Protein AF-A0A081BMP4-F1 (afdb_monomer_lite)

Secondary structure (DSSP, 8-state):
----------HHHHHHHHHHHHHTT--HHHHHHHHHHHHHHHHH--TTGGGTTT---S-TTHHHHHHHHHHHHHHHHHHHHHTTTT--

Foldseek 3Di:
DDDDDDDDDDPVVLVVLCVVCVVVVHDSVVSVVVVVVVVVCCVVCVVCVVVVVVDDDPPPCCVVCVVVVVVVVVVVVVVVVVVVVPPD

pLDDT: mean 85.17, std 11.35, range [41.19, 96.94]

Sequence (88 aa):
MSHTLIISLADEVYTVLTRTAKQIGQMPETLAAQWLKAISQHLTDDPVEQFIGAIKSPVTDWADQHDAYLGKMVMETMQAVDDKGETE

Structure (mmCIF, N/CA/C/O backbone):
data_AF-A0A081BMP4-F1
#
_entry.id   AF-A0A081BMP4-F1
#
loop_
_atom_site.group_PDB
_atom_site.id
_atom_site.type_symbol
_atom_site.label_atom_id
_atom_site.label_alt_id
_atom_site.label_comp_id
_atom_site.label_asym_id
_atom_site.label_entity_id
_atom_site.label_seq_id
_atom_site.pdbx_PDB_ins_code
_atom_site.Cartn_x
_atom_site.Cartn_y
_atom_site.Cartn_z
_atom_site.occupancy
_atom_site.B_iso_or_equiv
_atom_site.auth_seq_id
_atom_site.auth_comp_id
_atom_site.auth_asym_id
_atom_site.auth_atom_id
_atom_site.pdbx_PDB_model_num
ATOM 1 N N . MET A 1 1 ? 1.010 -18.771 14.228 1.00 69.81 1 MET A N 1
ATOM 2 C CA . MET A 1 1 ? 1.095 -18.253 15.612 1.00 69.81 1 MET A CA 1
ATOM 3 C C . MET A 1 1 ? 0.588 -16.818 15.604 1.00 69.81 1 MET A C 1
ATOM 5 O O . MET A 1 1 ? 0.795 -16.149 14.600 1.00 69.81 1 MET A O 1
ATOM 9 N N . SER A 1 2 ? -0.124 -16.368 16.639 1.00 81.44 2 SER A N 1
ATOM 10 C CA . SER A 1 2 ? -0.642 -14.993 16.740 1.00 81.44 2 SER A CA 1
ATOM 11 C C . SER A 1 2 ? 0.240 -14.150 17.660 1.00 81.44 2 SER A C 1
ATOM 13 O O . SER A 1 2 ? 0.618 -14.617 18.733 1.00 81.44 2 SER A O 1
ATOM 15 N N . HIS A 1 3 ? 0.526 -12.912 17.260 1.00 88.44 3 HIS A N 1
ATOM 16 C CA . HIS A 1 3 ? 1.295 -11.942 18.040 1.00 88.44 3 HIS A CA 1
ATOM 17 C C . HIS A 1 3 ? 0.463 -10.672 18.249 1.00 88.44 3 HIS A C 1
ATOM 19 O O . HIS A 1 3 ? -0.279 -10.272 17.353 1.00 88.44 3 HIS A O 1
ATOM 25 N N . THR A 1 4 ? 0.589 -10.047 19.420 1.00 89.81 4 THR A N 1
ATOM 26 C CA . THR A 1 4 ? -0.086 -8.783 19.745 1.00 89.81 4 THR A CA 1
ATOM 27 C C . THR A 1 4 ? 0.879 -7.626 19.537 1.00 89.81 4 THR A C 1
ATOM 29 O O . THR A 1 4 ? 2.011 -7.673 20.014 1.00 89.81 4 THR A O 1
ATOM 32 N N . LEU A 1 5 ? 0.418 -6.583 18.850 1.00 89.00 5 LEU A N 1
ATOM 33 C CA . LEU A 1 5 ? 1.191 -5.383 18.561 1.00 89.00 5 LEU A CA 1
ATOM 34 C C . LEU A 1 5 ? 0.438 -4.155 19.081 1.00 89.00 5 LEU A C 1
ATOM 36 O O . LEU A 1 5 ? -0.761 -4.021 18.849 1.00 89.00 5 LEU A O 1
ATOM 40 N N . ILE A 1 6 ? 1.147 -3.264 19.774 1.00 92.25 6 ILE A N 1
ATOM 41 C CA . ILE A 1 6 ? 0.638 -1.950 20.182 1.00 92.25 6 ILE A CA 1
ATOM 42 C C . ILE A 1 6 ? 1.287 -0.923 19.259 1.00 92.25 6 ILE A C 1
ATOM 44 O O . ILE A 1 6 ? 2.512 -0.847 19.193 1.00 92.25 6 ILE A O 1
ATOM 48 N N . ILE A 1 7 ? 0.472 -0.159 18.532 1.00 89.31 7 ILE A N 1
ATOM 49 C CA . ILE A 1 7 ? 0.935 0.804 17.527 1.00 89.31 7 ILE A CA 1
ATOM 50 C C . ILE A 1 7 ? 0.421 2.188 17.910 1.00 89.31 7 ILE A C 1
ATOM 52 O O . ILE A 1 7 ? -0.771 2.357 18.154 1.00 89.31 7 ILE A O 1
ATOM 56 N N . SER A 1 8 ? 1.316 3.175 17.934 1.00 93.44 8 SER A N 1
ATOM 57 C CA . SER A 1 8 ? 0.928 4.584 17.990 1.00 93.44 8 SER A CA 1
ATOM 58 C C . SER A 1 8 ? 0.703 5.086 16.565 1.00 93.44 8 SER A C 1
ATOM 60 O O . SER A 1 8 ? 1.597 4.966 15.726 1.00 93.44 8 SER A O 1
ATOM 62 N N . LEU A 1 9 ? -0.489 5.605 16.278 1.00 92.25 9 LEU A N 1
ATOM 63 C CA . LEU A 1 9 ? -0.880 6.095 14.957 1.00 92.25 9 LEU A CA 1
ATOM 64 C C . LEU A 1 9 ? -1.106 7.605 15.015 1.00 92.25 9 LEU A C 1
ATOM 66 O O . LEU A 1 9 ? -1.637 8.112 15.999 1.00 92.25 9 LEU A O 1
ATOM 70 N N . ALA A 1 10 ? -0.747 8.310 13.942 1.00 96.75 10 ALA A N 1
ATOM 71 C CA . ALA A 1 10 ? -1.173 9.693 13.766 1.00 96.75 10 ALA A CA 1
ATOM 72 C C . ALA A 1 10 ? -2.704 9.758 13.608 1.00 96.75 10 ALA A C 1
ATOM 74 O O . ALA A 1 10 ? -3.307 8.871 12.992 1.00 96.75 10 ALA A O 1
ATOM 75 N N . ASP A 1 11 ? -3.326 10.822 14.121 1.00 95.44 11 ASP A N 1
ATOM 76 C CA . ASP A 1 11 ? -4.790 10.978 14.142 1.00 95.44 11 ASP A CA 1
ATOM 77 C C . ASP A 1 11 ? -5.424 10.878 12.750 1.00 95.44 11 ASP A C 1
ATOM 79 O O . ASP A 1 11 ? -6.493 10.285 12.580 1.00 95.44 11 ASP A O 1
ATOM 83 N N . GLU A 1 12 ? -4.752 11.416 11.732 1.00 95.62 12 GLU A N 1
ATOM 84 C CA . GLU A 1 12 ? -5.197 11.346 10.338 1.00 95.62 12 GLU A CA 1
ATOM 85 C C . GLU A 1 12 ? -5.317 9.896 9.846 1.00 95.62 12 GLU A C 1
ATOM 87 O O . GLU A 1 12 ? -6.327 9.517 9.248 1.00 95.62 12 GLU A O 1
ATOM 92 N N . VAL A 1 13 ? -4.340 9.051 10.186 1.00 94.06 13 VAL A N 1
ATOM 93 C CA . VAL A 1 13 ? -4.296 7.640 9.788 1.00 94.06 13 VAL A CA 1
ATOM 94 C C . VAL A 1 13 ? -5.372 6.856 10.529 1.00 94.06 13 VAL A C 1
ATOM 96 O O . VAL A 1 13 ? -6.114 6.083 9.918 1.00 94.06 13 VAL A O 1
ATOM 99 N N . TYR A 1 14 ? -5.509 7.088 11.836 1.00 95.19 14 TYR A N 1
ATOM 100 C CA . TYR A 1 14 ? -6.539 6.437 12.642 1.00 95.19 14 TYR A CA 1
ATOM 101 C C . TYR A 1 14 ? -7.957 6.812 12.175 1.00 95.19 14 TYR A C 1
ATOM 103 O O . TYR A 1 14 ? -8.849 5.961 12.102 1.00 95.19 14 TYR A O 1
ATOM 111 N N . THR A 1 15 ? -8.165 8.068 11.776 1.00 96.12 15 THR A N 1
ATOM 112 C CA . THR A 1 15 ? -9.447 8.544 11.236 1.00 96.12 15 THR A CA 1
ATOM 113 C C . THR A 1 15 ? -9.803 7.848 9.923 1.00 96.12 15 THR A C 1
ATOM 115 O O . THR A 1 15 ? -10.952 7.443 9.726 1.00 96.12 15 THR A O 1
ATOM 118 N N . VAL A 1 16 ? -8.834 7.678 9.021 1.00 96.38 16 VAL A N 1
ATOM 119 C CA . VAL A 1 16 ? -9.049 6.944 7.765 1.00 96.38 16 VAL A CA 1
ATOM 120 C C . VAL A 1 16 ? -9.355 5.474 8.045 1.00 96.38 16 VAL A C 1
ATOM 122 O O . VAL A 1 16 ? -10.348 4.958 7.535 1.00 96.38 16 VAL A O 1
ATOM 125 N N . LEU A 1 17 ? -8.569 4.817 8.903 1.00 95.69 17 LEU A N 1
ATOM 126 C CA . LEU A 1 17 ? -8.769 3.412 9.269 1.00 95.69 17 LEU A CA 1
ATOM 127 C C . LEU A 1 17 ? -10.175 3.165 9.834 1.00 95.69 17 LEU A C 1
ATOM 129 O O . LEU A 1 17 ? -10.886 2.276 9.368 1.00 95.69 17 LEU A O 1
ATOM 133 N N . THR A 1 18 ? -10.593 3.966 10.814 1.00 96.25 18 THR A N 1
ATOM 134 C CA . THR A 1 18 ? -11.903 3.821 11.469 1.00 96.25 18 THR A CA 1
ATOM 135 C C . THR A 1 18 ? -13.062 4.095 10.516 1.00 96.25 18 THR A C 1
ATOM 137 O O . THR A 1 18 ? -14.055 3.362 10.527 1.00 96.25 18 THR A O 1
ATOM 140 N N . ARG A 1 19 ? -12.940 5.110 9.651 1.00 96.94 19 ARG A N 1
ATOM 141 C CA . ARG A 1 19 ? -13.945 5.408 8.623 1.00 96.94 19 ARG A CA 1
ATOM 142 C C . ARG A 1 19 ? -14.105 4.239 7.655 1.00 96.94 19 ARG A C 1
ATOM 144 O O . ARG A 1 19 ? -15.236 3.811 7.423 1.00 96.94 19 ARG A O 1
ATOM 151 N N . THR A 1 20 ? -13.001 3.717 7.131 1.00 96.06 20 THR A N 1
ATOM 152 C CA . THR A 1 20 ? -13.028 2.611 6.169 1.00 96.06 20 THR A CA 1
ATOM 153 C C . THR A 1 20 ? -13.553 1.334 6.813 1.00 96.06 20 THR A C 1
ATOM 155 O O . THR A 1 20 ? -14.437 0.694 6.250 1.00 96.06 20 THR A O 1
ATOM 158 N N . ALA A 1 21 ? -13.107 1.009 8.031 1.00 96.44 21 ALA A N 1
ATOM 159 C CA . ALA A 1 21 ? -13.592 -0.141 8.793 1.00 96.44 21 ALA A CA 1
ATOM 160 C C . ALA A 1 21 ? -15.114 -0.083 9.001 1.00 96.44 21 ALA A C 1
ATOM 162 O O . ALA A 1 21 ? -15.819 -1.065 8.762 1.00 96.44 21 ALA A O 1
ATOM 163 N N . LYS A 1 22 ? -15.644 1.100 9.334 1.00 96.62 22 LYS A N 1
ATOM 164 C CA . LYS A 1 22 ? -17.087 1.320 9.467 1.00 96.62 22 LYS A CA 1
ATOM 165 C C . LYS A 1 22 ? -17.839 1.115 8.150 1.00 96.62 22 LYS A C 1
ATOM 167 O O . LYS A 1 22 ? -18.917 0.529 8.168 1.00 96.62 22 LYS A O 1
ATOM 172 N N . GLN A 1 23 ? -17.296 1.583 7.025 1.00 96.06 23 GLN A N 1
ATOM 173 C CA . GLN A 1 23 ? -17.929 1.422 5.709 1.00 96.06 23 GLN A CA 1
ATOM 174 C C . GLN A 1 23 ? -18.052 -0.045 5.288 1.00 96.06 23 GLN A C 1
ATOM 176 O O . GLN A 1 23 ? -19.047 -0.416 4.671 1.00 96.06 23 GLN A O 1
ATOM 181 N N . ILE A 1 24 ? -17.076 -0.877 5.651 1.00 94.94 24 ILE A N 1
ATOM 182 C CA . ILE A 1 24 ? -17.049 -2.306 5.305 1.00 94.94 24 ILE A CA 1
ATOM 183 C C . ILE A 1 24 ? -17.604 -3.215 6.417 1.00 94.94 24 ILE A C 1
ATOM 185 O O . ILE A 1 24 ? -17.551 -4.436 6.291 1.00 94.94 24 ILE A O 1
ATOM 189 N N . GLY A 1 25 ? -18.117 -2.639 7.511 1.00 95.44 25 GLY A N 1
ATOM 190 C CA . GLY A 1 25 ? -18.696 -3.387 8.632 1.00 95.44 25 GLY A CA 1
ATOM 191 C C . GLY A 1 25 ? -17.689 -4.223 9.430 1.00 95.44 25 GLY A C 1
ATOM 192 O O . GLY A 1 25 ? -18.063 -5.252 9.990 1.00 95.44 25 GLY A O 1
ATOM 193 N N . GLN A 1 26 ? -16.420 -3.814 9.478 1.00 95.69 26 GLN A N 1
ATOM 194 C CA . GLN A 1 26 ? -15.358 -4.506 10.214 1.00 95.69 26 GLN A CA 1
ATOM 195 C C . GLN A 1 26 ? -14.841 -3.677 11.393 1.00 95.69 26 GLN A C 1
ATOM 197 O O . GLN A 1 26 ? -15.021 -2.461 11.458 1.00 95.69 26 GLN A O 1
ATOM 202 N N . MET A 1 27 ? -14.166 -4.345 12.331 1.00 95.69 27 MET A N 1
ATOM 203 C CA . MET A 1 27 ? -13.446 -3.668 13.408 1.00 95.69 27 MET A CA 1
ATOM 204 C C . MET A 1 27 ? -12.145 -3.041 12.874 1.00 95.69 27 MET A C 1
ATOM 206 O O . MET A 1 27 ? -11.468 -3.680 12.057 1.00 95.69 27 MET A O 1
ATOM 210 N N . PRO A 1 28 ? -11.757 -1.835 13.333 1.00 94.00 28 PRO A N 1
ATOM 211 C CA . PRO A 1 28 ? -10.523 -1.169 12.909 1.00 94.00 28 PRO A CA 1
ATOM 212 C C . PRO A 1 28 ? -9.272 -2.040 13.064 1.00 94.00 28 PRO A C 1
ATOM 214 O O . PRO A 1 28 ? -8.414 -2.043 12.186 1.00 94.00 28 PRO A O 1
ATOM 217 N N . GLU A 1 29 ? -9.186 -2.833 14.130 1.00 93.50 29 GLU A N 1
ATOM 218 C CA . GLU A 1 29 ? -8.059 -3.723 14.423 1.00 93.50 29 GLU A CA 1
ATOM 219 C C . GLU A 1 29 ? -7.974 -4.875 13.416 1.00 93.50 29 GLU A C 1
ATOM 221 O O . GLU A 1 29 ? -6.886 -5.260 12.988 1.00 93.50 29 GLU A O 1
ATOM 226 N N . THR A 1 30 ? -9.128 -5.407 13.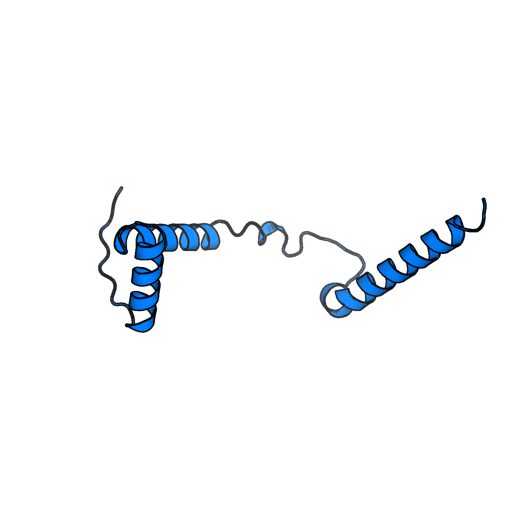000 1.00 93.88 30 THR A N 1
ATOM 227 C CA . THR A 1 30 ? -9.191 -6.457 11.972 1.00 93.88 30 THR A CA 1
ATOM 228 C C . THR A 1 30 ? -8.742 -5.913 10.623 1.00 93.88 30 THR A C 1
ATOM 230 O O . THR A 1 30 ? -7.939 -6.554 9.944 1.00 93.88 30 THR A O 1
ATOM 233 N N . LEU A 1 31 ? -9.205 -4.714 10.259 1.00 95.38 31 LEU A N 1
ATOM 234 C CA . LEU A 1 31 ? -8.797 -4.062 9.019 1.00 95.38 31 LEU A CA 1
ATOM 235 C C . LEU A 1 31 ? -7.303 -3.702 9.034 1.00 95.38 31 LEU A C 1
ATOM 237 O O . LEU A 1 31 ? -6.600 -3.966 8.062 1.00 95.38 31 LEU A O 1
ATOM 241 N N . ALA A 1 32 ? -6.792 -3.183 10.153 1.00 94.44 32 ALA A N 1
ATOM 242 C CA . ALA A 1 32 ? -5.375 -2.866 10.314 1.00 94.44 32 ALA A CA 1
ATOM 243 C C . ALA A 1 32 ? -4.491 -4.109 10.153 1.00 94.44 32 ALA A C 1
ATOM 245 O O . ALA A 1 32 ? -3.497 -4.070 9.428 1.00 94.44 32 ALA A O 1
ATOM 246 N N . ALA A 1 33 ? -4.871 -5.233 10.769 1.00 93.50 33 ALA A N 1
ATOM 247 C CA . ALA A 1 33 ? -4.152 -6.494 10.614 1.00 93.50 33 ALA A CA 1
ATOM 248 C C . ALA A 1 33 ? -4.176 -7.005 9.160 1.00 93.50 33 ALA A C 1
ATOM 250 O O . ALA A 1 33 ? -3.165 -7.513 8.672 1.00 93.50 33 ALA A O 1
ATOM 251 N N . GLN A 1 34 ? -5.300 -6.850 8.450 1.00 93.44 34 GLN A N 1
ATOM 252 C CA . GLN A 1 34 ? -5.402 -7.212 7.031 1.00 93.44 34 GLN A CA 1
ATOM 253 C C . GLN A 1 34 ? -4.507 -6.343 6.147 1.00 93.44 34 GLN A C 1
ATOM 255 O O . GLN A 1 34 ? -3.803 -6.876 5.292 1.00 93.44 34 GLN A O 1
ATOM 260 N N . TRP A 1 35 ? -4.497 -5.028 6.361 1.00 93.81 35 TRP A N 1
ATOM 261 C CA . TRP A 1 35 ? -3.635 -4.112 5.612 1.00 93.81 35 TRP A CA 1
ATOM 262 C C . TRP A 1 35 ? -2.156 -4.368 5.877 1.00 93.81 35 TRP A C 1
ATOM 264 O O . TRP A 1 35 ? -1.381 -4.450 4.927 1.00 93.81 35 TRP A O 1
ATOM 274 N N . LEU A 1 36 ? -1.773 -4.575 7.141 1.00 91.94 36 LEU A N 1
ATOM 275 C CA . LEU A 1 36 ? -0.408 -4.964 7.496 1.00 91.94 36 LEU A CA 1
ATOM 276 C C . LEU A 1 36 ? -0.005 -6.254 6.778 1.00 91.94 36 LEU A C 1
ATOM 278 O O . LEU A 1 36 ? 1.055 -6.298 6.162 1.00 91.94 36 LEU A O 1
ATOM 282 N N . LYS A 1 37 ? -0.876 -7.271 6.776 1.00 90.38 37 LYS A N 1
ATOM 283 C CA . LYS A 1 37 ? -0.633 -8.519 6.045 1.00 90.38 37 LYS A CA 1
ATOM 284 C C . LYS A 1 37 ? -0.451 -8.280 4.543 1.00 90.38 37 LYS A C 1
ATOM 286 O O . LYS A 1 37 ? 0.498 -8.810 3.976 1.00 90.38 37 LYS A O 1
ATOM 291 N N . ALA A 1 38 ? -1.331 -7.504 3.911 1.00 88.69 38 ALA A N 1
ATOM 292 C CA . ALA A 1 38 ? -1.272 -7.238 2.474 1.00 88.69 38 ALA A CA 1
ATOM 293 C C . ALA A 1 38 ? 0.029 -6.521 2.080 1.00 88.69 38 ALA A C 1
ATOM 295 O O . ALA A 1 38 ? 0.689 -6.917 1.124 1.00 88.69 38 ALA A O 1
ATOM 296 N N . ILE A 1 39 ? 0.442 -5.517 2.858 1.00 87.69 39 ILE A N 1
ATOM 297 C CA . ILE A 1 39 ? 1.702 -4.799 2.629 1.00 87.69 39 ILE A CA 1
ATOM 298 C C . ILE A 1 39 ? 2.900 -5.731 2.839 1.00 87.69 39 ILE A C 1
ATOM 300 O O . ILE A 1 39 ? 3.810 -5.740 2.017 1.00 87.69 39 ILE A O 1
ATOM 304 N N . SER A 1 40 ? 2.900 -6.555 3.892 1.00 85.12 40 SER A N 1
ATOM 305 C CA . SER A 1 40 ? 3.971 -7.537 4.105 1.00 85.12 40 SER A CA 1
ATOM 306 C C . SER A 1 40 ? 4.078 -8.544 2.957 1.00 85.12 40 SER A C 1
ATOM 308 O O . SER A 1 40 ? 5.189 -8.907 2.581 1.00 85.12 40 SER A O 1
ATOM 310 N N . GLN A 1 41 ? 2.950 -8.972 2.381 1.00 82.56 41 GLN A N 1
ATOM 311 C CA . GLN A 1 41 ? 2.942 -9.844 1.205 1.00 82.56 41 GLN A CA 1
ATOM 312 C C . GLN A 1 41 ? 3.535 -9.138 -0.016 1.00 82.56 41 GLN A C 1
ATOM 314 O O . GLN A 1 41 ? 4.421 -9.700 -0.639 1.00 82.56 41 GLN A O 1
ATOM 319 N N . HIS A 1 42 ? 3.140 -7.894 -0.299 1.00 77.56 42 HIS A N 1
ATOM 320 C CA . HIS A 1 42 ? 3.727 -7.114 -1.395 1.00 77.56 42 HIS A CA 1
ATOM 321 C C . HIS A 1 42 ? 5.235 -6.882 -1.251 1.00 77.56 42 HIS A C 1
ATOM 323 O O . HIS A 1 42 ? 5.939 -6.851 -2.250 1.00 77.56 42 HIS A O 1
ATOM 329 N N . LEU A 1 43 ? 5.731 -6.714 -0.023 1.00 76.94 43 LEU A N 1
ATOM 330 C CA . LEU A 1 43 ? 7.165 -6.552 0.236 1.00 76.94 43 LEU A CA 1
ATOM 331 C C . 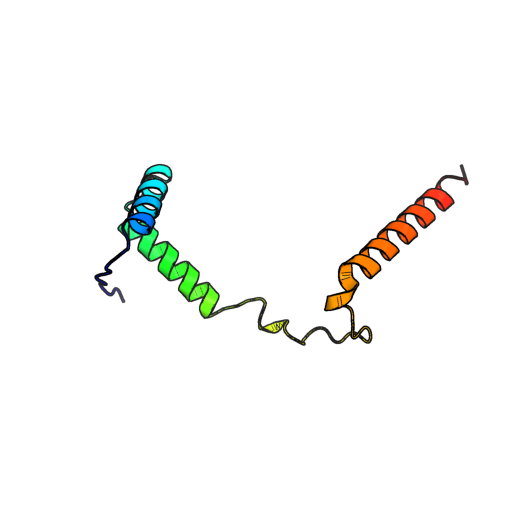LEU A 1 43 ? 7.957 -7.862 0.121 1.00 76.94 43 LEU A C 1
ATOM 333 O O . LEU A 1 43 ? 9.175 -7.811 -0.009 1.00 76.94 43 LEU A O 1
ATOM 337 N N . THR A 1 44 ? 7.295 -9.015 0.244 1.00 77.81 44 THR A N 1
ATOM 338 C CA . THR A 1 44 ? 7.952 -10.334 0.199 1.00 77.81 44 THR A CA 1
ATOM 339 C C . THR A 1 44 ? 7.872 -10.952 -1.193 1.00 77.81 44 THR A C 1
ATOM 341 O O . THR A 1 44 ? 8.835 -11.555 -1.650 1.00 77.81 44 THR A O 1
ATOM 344 N N . ASP A 1 45 ? 6.731 -10.780 -1.855 1.00 72.19 45 ASP A N 1
ATOM 345 C CA . ASP A 1 45 ? 6.432 -11.288 -3.184 1.00 72.19 45 ASP A CA 1
ATOM 346 C C . ASP A 1 45 ? 6.102 -10.085 -4.076 1.00 72.19 45 ASP A C 1
ATOM 348 O O . ASP A 1 45 ? 4.927 -9.784 -4.305 1.00 72.19 45 ASP A O 1
ATOM 352 N N . ASP A 1 46 ? 7.119 -9.364 -4.55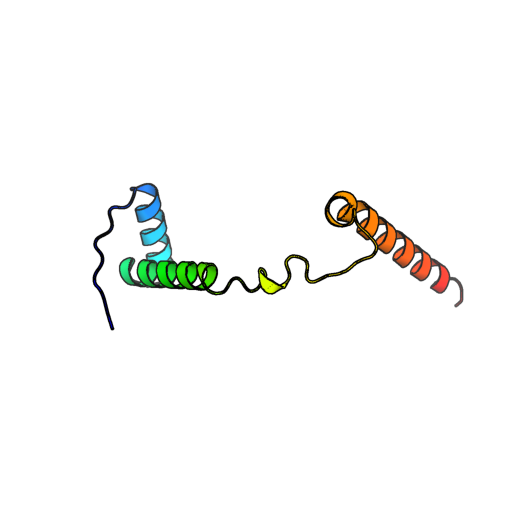8 1.00 75.81 46 ASP A N 1
ATOM 353 C CA . ASP A 1 46 ? 6.91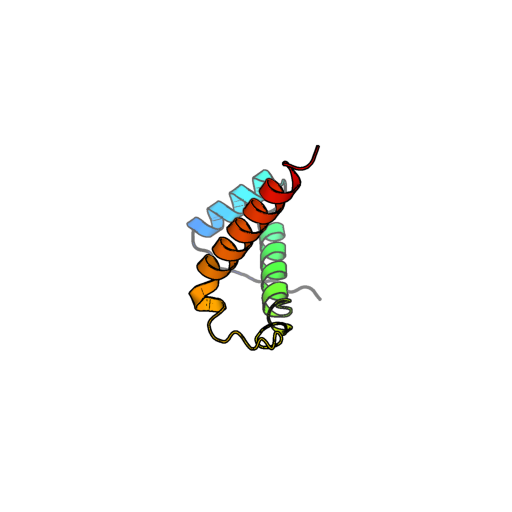7 -8.408 -5.647 1.00 75.81 46 ASP A CA 1
ATOM 354 C C . ASP A 1 46 ? 6.840 -9.204 -6.965 1.00 75.81 46 ASP A C 1
ATOM 356 O O . ASP A 1 46 ? 7.863 -9.665 -7.483 1.00 75.81 46 ASP A O 1
ATOM 360 N N . PRO A 1 47 ? 5.638 -9.400 -7.546 1.00 73.88 47 PRO A N 1
ATOM 361 C CA . PRO A 1 47 ? 5.493 -10.192 -8.761 1.00 73.88 47 PRO A CA 1
ATOM 362 C C . PRO A 1 47 ? 6.178 -9.535 -9.966 1.00 73.88 47 PRO A C 1
ATOM 364 O O . PRO A 1 47 ? 6.373 -10.213 -10.980 1.00 73.88 47 PRO A O 1
ATOM 367 N N . VAL A 1 48 ? 6.513 -8.241 -9.874 1.00 79.31 48 VAL A N 1
ATOM 368 C CA . VAL A 1 48 ? 7.161 -7.456 -10.926 1.00 79.31 48 VAL A CA 1
ATOM 369 C C . VAL A 1 48 ? 8.686 -7.518 -10.834 1.00 79.31 48 VAL A C 1
ATOM 371 O O . VAL A 1 48 ? 9.358 -7.377 -11.857 1.00 79.31 48 VAL A O 1
ATOM 374 N N . GLU A 1 49 ? 9.240 -7.821 -9.659 1.00 80.00 49 GLU A N 1
ATOM 375 C CA . GLU A 1 49 ? 10.689 -7.886 -9.428 1.00 80.00 49 GLU A CA 1
ATOM 376 C C . GLU A 1 49 ? 11.390 -8.842 -10.404 1.00 80.00 49 GLU A C 1
ATOM 378 O O . GLU A 1 49 ? 12.389 -8.480 -11.026 1.00 80.00 49 GLU A O 1
ATOM 383 N N . GLN A 1 50 ? 10.813 -10.024 -10.647 1.00 79.94 50 GLN A N 1
ATOM 384 C CA . GLN A 1 50 ? 11.349 -11.004 -11.605 1.00 79.94 50 GLN A CA 1
ATOM 385 C C . GLN A 1 50 ? 11.409 -10.496 -13.056 1.00 79.94 50 GLN A C 1
ATOM 387 O O . GLN A 1 50 ? 12.116 -11.077 -13.879 1.00 79.94 50 GLN A O 1
ATOM 392 N N . PHE A 1 51 ? 10.648 -9.450 -13.396 1.00 81.50 51 PHE A N 1
ATOM 393 C CA . PHE A 1 51 ? 10.615 -8.880 -14.740 1.00 81.50 51 PHE A CA 1
ATOM 394 C C . PHE A 1 51 ? 11.628 -7.745 -14.930 1.00 81.50 51 PHE A C 1
ATOM 396 O O . PHE A 1 51 ? 11.883 -7.350 -16.073 1.00 81.50 51 PHE A O 1
ATOM 403 N N . ILE A 1 52 ? 12.262 -7.257 -13.856 1.00 76.94 52 ILE A N 1
ATOM 404 C CA . ILE A 1 52 ? 13.320 -6.245 -13.937 1.00 76.94 52 ILE A CA 1
ATOM 405 C C . ILE A 1 52 ? 14.498 -6.823 -14.732 1.00 76.94 52 ILE A C 1
ATOM 407 O O . ILE A 1 52 ? 15.172 -7.759 -14.313 1.00 76.94 52 ILE A O 1
ATOM 411 N N . GLY A 1 53 ? 14.731 -6.277 -15.928 1.00 76.81 53 GLY A N 1
ATOM 412 C CA . GLY A 1 53 ? 15.785 -6.740 -16.836 1.00 76.81 53 GLY A CA 1
ATOM 413 C C . GLY A 1 53 ? 15.521 -8.094 -17.514 1.00 76.81 53 GLY A C 1
ATOM 414 O O . GLY A 1 53 ? 16.373 -8.564 -18.271 1.00 76.81 53 GLY A O 1
ATOM 415 N N . ALA A 1 54 ? 14.357 -8.719 -17.299 1.00 83.00 54 ALA A N 1
ATOM 416 C CA . ALA A 1 54 ? 14.004 -9.986 -17.946 1.00 83.00 54 ALA A CA 1
ATOM 417 C C . ALA A 1 54 ? 13.693 -9.814 -19.441 1.00 83.00 54 ALA A C 1
ATOM 419 O O . ALA A 1 54 ? 13.933 -10.717 -20.246 1.00 83.00 54 ALA A O 1
ATOM 420 N N . ILE A 1 55 ? 13.179 -8.644 -19.827 1.00 79.75 55 ILE A N 1
ATOM 421 C CA . ILE A 1 55 ? 12.846 -8.326 -21.215 1.00 79.75 55 ILE A CA 1
ATOM 422 C C . ILE A 1 55 ? 14.108 -7.826 -21.918 1.00 79.75 55 ILE A C 1
ATOM 424 O O . ILE A 1 55 ? 14.516 -6.675 -21.777 1.00 79.75 55 ILE A O 1
ATOM 428 N N . LYS A 1 56 ? 14.728 -8.707 -22.703 1.00 80.44 56 LYS A N 1
ATOM 429 C CA . LYS A 1 56 ? 15.845 -8.354 -23.584 1.00 80.44 56 LYS A CA 1
ATOM 430 C C . LYS A 1 56 ? 15.291 -7.848 -24.908 1.00 80.44 56 LYS A C 1
ATOM 432 O O . LYS A 1 56 ? 14.868 -8.641 -25.745 1.00 80.44 56 LYS A O 1
ATOM 437 N N . SER A 1 57 ? 15.299 -6.533 -25.087 1.00 77.62 57 SER A N 1
ATOM 438 C CA . SER A 1 57 ? 14.938 -5.883 -26.345 1.00 77.62 57 SER A CA 1
ATOM 439 C C . SER A 1 57 ? 16.176 -5.241 -26.977 1.00 77.62 57 SER A C 1
ATOM 441 O O . SER A 1 57 ? 16.995 -4.680 -26.249 1.00 77.62 57 SER A O 1
ATOM 443 N N . PRO A 1 58 ? 16.329 -5.277 -28.314 1.00 81.50 58 PRO A N 1
ATOM 444 C CA . PRO A 1 58 ? 17.314 -4.446 -29.005 1.00 81.50 58 PRO A CA 1
ATOM 445 C C . PRO A 1 58 ? 16.981 -2.945 -28.914 1.00 81.50 58 PRO A C 1
ATOM 447 O O . PRO A 1 58 ? 17.834 -2.116 -29.215 1.00 81.50 58 PRO A O 1
ATOM 450 N N . VAL A 1 59 ? 15.759 -2.593 -28.499 1.00 83.12 59 VAL A N 1
ATOM 451 C CA . VAL A 1 59 ? 15.321 -1.212 -28.274 1.00 83.12 59 VAL A CA 1
ATOM 452 C C . VAL A 1 59 ? 15.748 -0.784 -26.872 1.00 83.12 59 VAL A C 1
ATOM 454 O O . VAL A 1 59 ? 15.115 -1.143 -25.879 1.00 83.12 59 VAL A O 1
ATOM 457 N N . THR A 1 60 ? 16.854 -0.049 -26.794 1.00 83.00 60 THR A N 1
ATOM 458 C CA . THR A 1 60 ? 17.490 0.360 -25.531 1.00 83.00 60 THR A CA 1
ATOM 459 C C . THR A 1 60 ? 16.843 1.578 -24.877 1.00 83.00 60 THR A C 1
ATOM 461 O O . THR A 1 60 ? 17.054 1.803 -23.692 1.00 83.00 60 THR A O 1
ATOM 464 N N . ASP A 1 61 ? 16.067 2.355 -25.631 1.00 88.69 61 ASP A N 1
ATOM 465 C CA . ASP A 1 61 ? 15.442 3.615 -25.208 1.00 88.69 61 ASP A CA 1
ATOM 466 C C . ASP A 1 61 ? 13.922 3.499 -25.023 1.00 88.69 61 ASP A C 1
ATOM 468 O O . ASP A 1 61 ? 13.222 4.501 -24.889 1.00 88.69 61 ASP A O 1
ATOM 472 N N . TRP A 1 62 ? 13.396 2.270 -25.012 1.00 83.62 62 TRP A N 1
ATOM 473 C CA . TRP A 1 62 ? 11.960 2.011 -24.912 1.00 83.62 62 TRP A CA 1
ATOM 474 C C . TRP A 1 62 ? 11.331 2.679 -23.685 1.00 83.62 62 TRP A C 1
ATOM 476 O O . TRP A 1 62 ? 10.247 3.233 -23.802 1.00 83.62 62 TRP A O 1
ATOM 486 N N . ALA A 1 63 ? 11.999 2.660 -22.528 1.00 83.75 63 ALA A N 1
ATOM 487 C CA . ALA A 1 63 ? 11.465 3.272 -21.311 1.00 83.75 63 ALA A CA 1
ATOM 488 C C . ALA A 1 63 ? 11.252 4.790 -21.470 1.00 83.75 63 ALA A C 1
ATOM 490 O O . ALA A 1 63 ? 10.232 5.318 -21.031 1.00 83.75 63 ALA A O 1
ATOM 491 N N . ASP A 1 64 ? 12.180 5.464 -22.152 1.00 90.38 64 ASP A N 1
ATOM 492 C CA . ASP A 1 64 ? 12.163 6.917 -22.337 1.00 90.38 64 ASP A CA 1
ATOM 493 C C . ASP A 1 64 ? 11.262 7.348 -23.503 1.00 90.38 64 ASP A C 1
ATOM 495 O O . ASP A 1 64 ? 10.680 8.430 -23.475 1.00 90.38 64 ASP A O 1
ATOM 499 N N . GLN A 1 65 ? 11.119 6.501 -24.527 1.00 92.25 65 GLN A N 1
ATOM 500 C CA . GLN A 1 65 ? 10.378 6.810 -25.756 1.00 92.25 65 GLN A CA 1
ATOM 501 C C . GLN A 1 65 ? 9.086 5.997 -25.928 1.00 92.25 65 GLN A C 1
ATOM 503 O O . GLN A 1 65 ? 8.548 5.924 -27.036 1.00 92.25 65 GLN A O 1
ATOM 508 N N . HIS A 1 66 ? 8.564 5.385 -24.858 1.00 90.25 66 HIS A N 1
ATOM 509 C CA . HIS A 1 66 ? 7.411 4.481 -24.954 1.00 90.25 66 HIS A CA 1
ATOM 510 C C . HIS A 1 66 ? 6.196 5.143 -25.629 1.00 90.25 66 HIS A C 1
ATOM 512 O O . HIS A 1 66 ? 5.592 4.539 -26.514 1.00 90.25 66 HIS A O 1
ATOM 518 N N . ASP A 1 67 ? 5.899 6.407 -25.307 1.00 91.56 67 ASP A N 1
ATOM 519 C CA . ASP A 1 67 ? 4.801 7.170 -25.914 1.00 91.56 67 ASP A CA 1
ATOM 520 C C . ASP A 1 67 ? 4.959 7.334 -27.431 1.00 91.56 67 ASP A C 1
ATOM 522 O O . ASP A 1 67 ? 3.992 7.190 -28.181 1.00 91.56 67 ASP A O 1
ATOM 526 N N . ALA A 1 68 ? 6.179 7.593 -27.911 1.00 91.19 68 ALA A N 1
ATOM 527 C CA . ALA A 1 68 ? 6.452 7.760 -29.337 1.00 91.19 68 ALA A CA 1
ATOM 528 C C . ALA A 1 68 ? 6.273 6.438 -30.098 1.00 91.19 68 ALA A C 1
ATOM 530 O O . ALA A 1 68 ? 5.660 6.408 -31.169 1.00 91.19 68 ALA A O 1
ATOM 531 N N . TYR A 1 69 ? 6.761 5.333 -29.529 1.00 89.06 69 TYR A N 1
ATOM 532 C CA . TYR A 1 69 ? 6.595 4.003 -30.113 1.00 89.06 69 TYR A CA 1
ATOM 533 C C . TYR A 1 69 ? 5.127 3.554 -30.127 1.00 89.06 69 TYR A C 1
ATOM 535 O O . TYR A 1 69 ? 4.657 3.035 -31.143 1.00 89.06 69 TYR A O 1
ATOM 543 N N . LEU A 1 70 ? 4.384 3.787 -29.040 1.00 89.75 70 LEU A N 1
ATOM 544 C CA . LEU A 1 70 ? 2.949 3.499 -28.973 1.00 89.75 70 LEU A CA 1
ATOM 545 C C . LEU A 1 70 ? 2.161 4.362 -29.966 1.00 89.75 70 LEU A C 1
ATOM 547 O O . LEU A 1 70 ? 1.332 3.838 -30.708 1.00 89.75 70 LEU A O 1
ATOM 551 N N . GLY A 1 71 ? 2.462 5.660 -30.039 1.00 91.44 71 GLY A N 1
ATOM 552 C CA . GLY A 1 71 ? 1.836 6.579 -30.988 1.00 91.44 71 GLY A CA 1
ATOM 553 C C . GLY A 1 71 ? 2.063 6.166 -32.443 1.00 91.44 71 GLY A C 1
ATOM 554 O O . GLY A 1 71 ? 1.116 6.134 -33.230 1.00 91.44 71 GLY A O 1
ATOM 555 N N . LYS A 1 72 ? 3.293 5.763 -32.789 1.00 90.19 72 LYS A N 1
ATOM 556 C CA . LYS A 1 72 ? 3.622 5.233 -34.119 1.00 90.19 72 LYS A CA 1
ATOM 557 C C . LYS A 1 72 ? 2.792 3.991 -34.457 1.00 90.19 72 LYS A C 1
ATOM 559 O O . LYS A 1 72 ? 2.196 3.945 -35.528 1.00 90.19 72 LYS A O 1
ATOM 564 N N . MET A 1 73 ? 2.697 3.028 -33.537 1.00 89.56 73 MET A N 1
ATOM 565 C CA . MET A 1 73 ? 1.909 1.805 -33.742 1.00 89.56 73 MET A CA 1
ATOM 566 C C . MET A 1 73 ? 0.425 2.112 -33.991 1.00 89.56 73 MET A C 1
ATOM 568 O O . MET A 1 73 ? -0.193 1.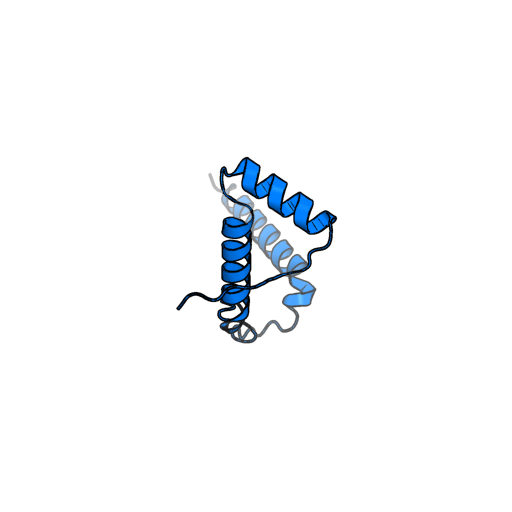511 -34.871 1.00 89.56 73 MET A O 1
ATOM 572 N N . VAL A 1 74 ? -0.152 3.058 -33.244 1.00 90.50 74 VAL A N 1
ATOM 573 C CA . VAL A 1 74 ? -1.549 3.477 -33.430 1.00 90.50 74 VAL A CA 1
ATOM 574 C C . VAL A 1 74 ? -1.753 4.082 -34.820 1.00 90.50 74 VAL A C 1
ATOM 576 O O . VAL A 1 74 ? -2.695 3.692 -35.508 1.00 90.50 74 VAL A O 1
ATOM 579 N N . MET A 1 75 ? -0.858 4.970 -35.267 1.00 89.31 75 MET A N 1
ATOM 580 C CA . MET A 1 75 ? -0.948 5.562 -36.608 1.00 89.31 75 MET A CA 1
ATOM 581 C C . MET A 1 75 ? -0.806 4.512 -37.716 1.00 89.31 75 MET A C 1
ATOM 583 O O . MET A 1 75 ? -1.601 4.512 -38.652 1.00 89.31 75 MET A O 1
ATOM 587 N N . GLU A 1 76 ? 0.157 3.597 -37.596 1.00 87.94 76 GLU A N 1
ATOM 588 C CA . GLU A 1 76 ? 0.364 2.514 -38.567 1.00 87.94 76 GLU A CA 1
ATOM 589 C C . GLU A 1 76 ? -0.846 1.570 -38.630 1.00 87.94 76 GLU A C 1
ATOM 591 O O . GLU A 1 76 ? -1.256 1.147 -39.711 1.00 87.94 76 GLU A O 1
ATOM 596 N N . THR A 1 77 ? -1.468 1.283 -37.484 1.00 86.25 77 THR A N 1
ATOM 597 C CA . THR A 1 77 ? -2.675 0.446 -37.419 1.00 86.25 77 THR A CA 1
ATOM 598 C C . THR A 1 77 ? -3.870 1.144 -38.064 1.00 86.25 77 THR A C 1
ATOM 600 O O . THR A 1 77 ? -4.606 0.512 -38.815 1.00 86.25 77 THR A O 1
ATOM 603 N N . MET A 1 78 ? -4.058 2.441 -37.810 1.00 80.69 78 MET A N 1
ATOM 604 C CA . MET A 1 78 ? -5.136 3.228 -38.420 1.00 80.69 78 MET A CA 1
ATOM 605 C C . MET A 1 78 ? -4.978 3.328 -39.940 1.00 80.69 78 MET A C 1
ATOM 607 O O . MET A 1 78 ? -5.939 3.096 -40.665 1.00 80.69 78 MET A O 1
ATOM 611 N N . GLN A 1 79 ? -3.760 3.568 -40.431 1.00 77.75 79 GLN A N 1
ATOM 612 C CA . GLN A 1 79 ? -3.477 3.593 -41.871 1.00 77.75 79 GLN A CA 1
ATOM 613 C C . GLN A 1 79 ? -3.724 2.232 -42.537 1.00 77.75 79 GLN A C 1
ATOM 615 O O . GLN A 1 79 ? -4.289 2.175 -43.624 1.00 77.75 79 GLN A O 1
ATOM 620 N N . ALA A 1 80 ? -3.363 1.128 -41.877 1.00 72.12 80 ALA A N 1
ATOM 621 C CA . ALA A 1 80 ? -3.621 -0.220 -42.386 1.00 72.12 80 ALA A CA 1
ATOM 622 C C . ALA A 1 80 ? -5.112 -0.619 -42.367 1.00 72.12 80 ALA A C 1
ATOM 624 O O . ALA A 1 80 ? -5.501 -1.571 -43.049 1.00 72.12 80 ALA A O 1
ATOM 625 N N . VAL A 1 81 ? -5.937 0.058 -41.562 1.00 70.44 81 VAL A N 1
ATOM 626 C CA . VAL A 1 81 ? -7.396 -0.124 -41.527 1.00 70.44 81 VAL A CA 1
ATOM 627 C C . VAL A 1 81 ? -8.070 0.696 -42.627 1.00 70.44 81 VAL A C 1
ATOM 629 O O . VAL A 1 81 ? -8.936 0.151 -43.308 1.00 70.44 81 VAL A O 1
ATOM 632 N N . ASP A 1 82 ? -7.636 1.938 -42.856 1.00 65.31 82 ASP A N 1
ATOM 633 C CA . ASP A 1 82 ? -8.144 2.776 -43.953 1.00 65.31 82 ASP A CA 1
ATOM 634 C C . ASP A 1 82 ? -7.834 2.160 -45.331 1.00 65.31 82 ASP A C 1
ATOM 636 O O . ASP A 1 82 ? -8.726 2.058 -46.169 1.00 65.31 82 ASP A O 1
ATOM 640 N N . ASP A 1 83 ? -6.625 1.620 -45.535 1.00 59.62 83 ASP A N 1
ATOM 641 C CA . ASP A 1 83 ? -6.209 0.972 -46.797 1.00 59.62 83 ASP A CA 1
ATOM 642 C C . ASP A 1 83 ? -7.011 -0.313 -47.118 1.00 59.62 83 ASP A C 1
ATOM 644 O O . ASP A 1 83 ? -7.133 -0.731 -48.269 1.00 59.62 83 ASP A O 1
ATOM 648 N N . LYS A 1 84 ? -7.624 -0.945 -46.106 1.00 59.28 84 LYS A N 1
ATOM 649 C CA . LYS A 1 84 ? -8.514 -2.109 -46.285 1.00 59.28 84 LYS A CA 1
ATOM 650 C C . LYS A 1 84 ? -9.981 -1.738 -46.505 1.00 59.28 84 LYS A C 1
ATOM 652 O O . LYS A 1 84 ? -10.749 -2.609 -46.908 1.00 59.28 84 LYS A O 1
ATOM 657 N N . GLY A 1 85 ? -10.372 -0.489 -46.251 1.00 56.16 85 GLY A N 1
ATOM 658 C CA . GLY A 1 85 ? -11.737 0.010 -46.445 1.00 56.16 85 GLY A CA 1
ATOM 659 C C . GLY A 1 85 ? -12.049 0.479 -47.871 1.00 56.16 85 GLY A C 1
ATOM 660 O O . GLY A 1 85 ? -13.208 0.741 -48.173 1.00 56.16 85 GLY A O 1
ATOM 661 N N . GLU A 1 86 ? -11.049 0.569 -48.755 1.00 55.50 86 GLU A N 1
ATOM 662 C CA . GLU A 1 86 ? -11.202 1.076 -50.133 1.00 55.50 86 GLU A CA 1
ATOM 663 C C . GLU A 1 86 ? -11.329 -0.030 -51.208 1.00 55.50 86 GLU A C 1
ATOM 665 O O . GLU A 1 86 ? -11.241 0.255 -52.402 1.00 55.50 86 GLU A O 1
ATOM 670 N N . THR A 1 87 ? -11.544 -1.298 -50.822 1.00 54.81 87 THR A N 1
ATOM 671 C CA . THR A 1 87 ? -11.657 -2.438 -51.769 1.00 54.81 87 THR A CA 1
ATOM 672 C C . THR A 1 87 ? -12.996 -3.193 -51.758 1.00 54.81 87 THR A C 1
ATOM 674 O O . THR A 1 87 ? -13.039 -4.342 -52.200 1.00 54.81 87 THR A O 1
ATOM 677 N N . GLU A 1 88 ? -14.099 -2.560 -51.341 1.00 41.19 88 GLU A N 1
ATOM 678 C CA . GLU A 1 88 ? -15.468 -3.085 -51.560 1.00 41.19 88 GLU A CA 1
ATOM 679 C C . GLU A 1 88 ? -16.238 -2.346 -52.662 1.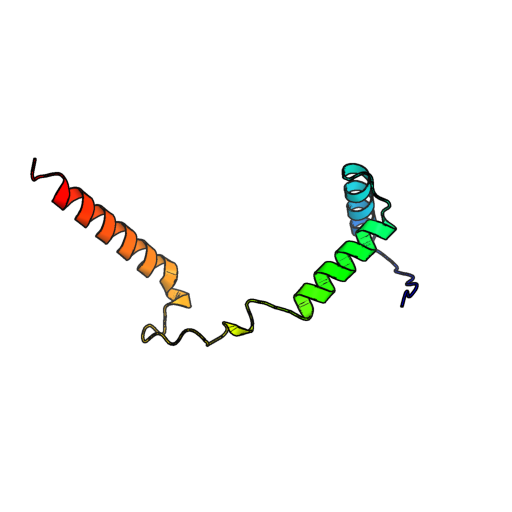00 41.19 88 GLU A C 1
ATOM 681 O O . GLU A 1 88 ? -16.251 -1.094 -52.664 1.00 41.19 88 GLU A O 1
#

Radius of gyration: 24.57 Å; chains: 1; bounding box: 36×30×72 Å

Organism: NCBI:txid1499966